Protein AF-A0AAV1EAB5-F1 (afdb_monomer_lite)

Sequence (124 aa):
MSLVRMSYGGFVAYSMAAQFKECVERVVICCAGVCLEEKDIKNRLFPVNDVDVAAAILLPETAETMRELLLYAFVKPPKALPSCLLNDFIDTTATNSTTSLSSWSMDNDIYQPELPIPKASAVD

Foldseek 3Di:
DEEEDEEVVLLVLLQCCVPPVVVYPYYHYDHYCLVPDLVVCVVPLPVDNDPVLVVCLVLPPALVSVQVVQVNVDPDRDPDDDRVVSNVVNVVVVVVVVVVVVVVVVVPPDDDPDDPRDRDDDDD

Organism: NCBI:txid529605

Radius of gyration: 17.93 Å; chains: 1; bounding box: 38×42×45 Å

pLDDT: mean 76.77, std 16.66, range [36.5, 94.31]

InterPro domains:
  IPR029058 Alpha/Beta hydrolase fold [G3DSA:3.40.50.1820] (2-118)
  IPR029058 Alpha/Beta hydrolase fold [SSF53474] (6-80)
  IPR052370 Meta-cleavage pathway hydrolase [PTHR43139] (2-93)

Structure (mmCIF, N/CA/C/O backbone):
data_AF-A0AAV1EAB5-F1
#
_entry.id  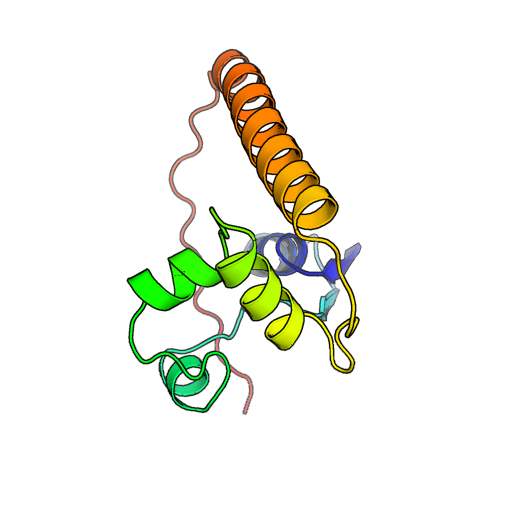 AF-A0AAV1EAB5-F1
#
loop_
_atom_site.group_PDB
_atom_site.id
_atom_site.type_symbol
_atom_site.label_atom_id
_atom_site.label_alt_id
_atom_site.label_comp_id
_atom_site.label_asym_id
_atom_site.label_entity_id
_atom_site.label_seq_id
_atom_site.pdbx_PDB_ins_code
_atom_site.Cartn_x
_atom_site.Cartn_y
_atom_site.Cartn_z
_atom_site.occupancy
_atom_site.B_iso_or_equiv
_atom_site.auth_seq_id
_atom_site.auth_comp_id
_atom_site.auth_asym_id
_atom_site.auth_atom_id
_atom_site.pdbx_PDB_model_num
ATOM 1 N N . MET A 1 1 ? -20.987 4.223 14.635 1.00 88.31 1 MET A N 1
ATOM 2 C CA . MET A 1 1 ? -20.787 3.951 13.186 1.00 88.31 1 MET A CA 1
ATOM 3 C C . MET A 1 1 ? -19.766 2.835 12.995 1.00 88.31 1 MET A C 1
ATOM 5 O O . MET A 1 1 ? -18.817 2.770 13.768 1.00 88.31 1 MET A O 1
ATOM 9 N N . SER A 1 2 ? -19.943 1.960 11.999 1.00 92.38 2 SER A N 1
ATOM 10 C CA . SER A 1 2 ? -18.962 0.914 11.657 1.00 92.38 2 SER A CA 1
ATOM 11 C C . SER A 1 2 ? -18.310 1.201 10.302 1.00 92.38 2 SER A C 1
ATOM 13 O O . SER A 1 2 ? -19.000 1.548 9.346 1.00 92.38 2 SER A O 1
ATOM 15 N N . LEU A 1 3 ? -16.986 1.075 10.229 1.00 91.56 3 LEU A N 1
ATOM 16 C CA . LEU A 1 3 ? -16.177 1.398 9.053 1.00 91.56 3 LEU A CA 1
ATOM 17 C C . LEU A 1 3 ? -15.446 0.154 8.550 1.00 91.56 3 LEU A C 1
ATOM 19 O O . LEU A 1 3 ? -14.815 -0.553 9.328 1.00 91.56 3 LEU A O 1
ATOM 23 N N . VAL A 1 4 ? -15.473 -0.060 7.238 1.00 94.31 4 VAL A N 1
ATOM 24 C CA . VAL A 1 4 ? -14.584 -1.001 6.546 1.00 94.31 4 VAL A CA 1
ATOM 25 C C . VAL A 1 4 ? -13.813 -0.201 5.514 1.00 94.31 4 VAL A C 1
ATOM 27 O O . VAL A 1 4 ? -14.431 0.433 4.652 1.00 94.31 4 VAL A O 1
ATOM 30 N N . ARG A 1 5 ? -12.485 -0.159 5.617 1.00 93.12 5 ARG A N 1
ATOM 31 C CA . ARG A 1 5 ? -11.650 0.625 4.700 1.00 93.12 5 ARG A CA 1
ATOM 32 C C . ARG A 1 5 ? -10.383 -0.116 4.298 1.00 93.12 5 ARG A C 1
ATOM 34 O O . ARG A 1 5 ? -9.864 -0.943 5.043 1.00 93.12 5 ARG A O 1
ATOM 41 N N . MET A 1 6 ? -9.913 0.207 3.095 1.00 91.38 6 MET A N 1
ATOM 42 C CA . MET A 1 6 ? -8.742 -0.406 2.478 1.00 91.38 6 MET A CA 1
ATOM 43 C C . MET A 1 6 ? -7.714 0.646 2.081 1.00 91.38 6 MET A C 1
ATOM 45 O O . MET A 1 6 ? -8.088 1.794 1.820 1.00 91.38 6 MET A O 1
ATOM 49 N N . SER A 1 7 ? -6.443 0.245 1.991 1.00 86.75 7 SER A N 1
ATOM 50 C CA . SER A 1 7 ? -5.352 1.114 1.532 1.00 86.75 7 SER A CA 1
ATOM 51 C C . SER A 1 7 ? -5.315 2.430 2.331 1.00 86.75 7 SER A C 1
ATOM 53 O O . SER A 1 7 ? -5.417 2.399 3.560 1.00 86.75 7 SER A O 1
ATOM 55 N N . TYR A 1 8 ? -5.224 3.591 1.678 1.00 86.31 8 TYR A N 1
ATOM 56 C CA . TYR A 1 8 ? -5.205 4.900 2.340 1.00 86.31 8 TYR A CA 1
ATOM 57 C C . TYR A 1 8 ? -6.423 5.146 3.243 1.00 86.31 8 TYR A C 1
ATOM 59 O O . TYR A 1 8 ? -6.300 5.682 4.346 1.00 86.31 8 TYR A O 1
ATOM 67 N N . GLY A 1 9 ? -7.599 4.659 2.837 1.00 88.31 9 GLY A N 1
ATOM 68 C CA . GLY A 1 9 ? -8.803 4.744 3.659 1.00 88.31 9 GLY A CA 1
ATOM 69 C C . GLY A 1 9 ? -8.650 4.046 5.015 1.00 88.31 9 GLY A C 1
ATOM 70 O O . GLY A 1 9 ? -9.352 4.406 5.955 1.00 88.31 9 GLY A O 1
ATOM 71 N N . GLY A 1 10 ? -7.746 3.068 5.132 1.00 91.50 10 GLY A N 1
ATOM 72 C CA . GLY A 1 10 ? -7.395 2.422 6.394 1.00 91.50 10 GLY A CA 1
ATOM 73 C C . GLY A 1 10 ? -6.692 3.367 7.370 1.00 91.50 10 GLY A C 1
ATOM 74 O O . GLY A 1 10 ? -7.061 3.394 8.540 1.00 91.50 10 GLY A O 1
ATOM 75 N N . PHE A 1 11 ? -5.759 4.198 6.890 1.00 90.50 11 PHE A N 1
ATOM 76 C CA . PHE A 1 11 ? -5.107 5.236 7.702 1.00 90.50 11 PHE A CA 1
ATOM 77 C C . PHE A 1 11 ? -6.114 6.283 8.180 1.00 90.50 11 PHE A C 1
ATOM 79 O O . PHE A 1 11 ? -6.139 6.636 9.359 1.00 90.50 11 PHE A O 1
ATOM 86 N N . VAL A 1 12 ? -7.000 6.721 7.281 1.00 92.38 12 VAL A N 1
ATOM 87 C CA . VAL A 1 12 ? -8.073 7.666 7.617 1.00 92.38 12 VAL A CA 1
ATOM 88 C C . VAL A 1 12 ? -9.021 7.057 8.650 1.00 92.38 12 VAL A C 1
ATOM 90 O O . VAL A 1 12 ? -9.302 7.681 9.669 1.00 92.38 12 VAL A O 1
ATOM 93 N N . ALA A 1 13 ? -9.477 5.819 8.439 1.00 92.50 13 ALA A N 1
ATOM 94 C CA . ALA A 1 13 ? -10.369 5.135 9.372 1.00 92.50 13 ALA A CA 1
ATOM 95 C C . ALA A 1 13 ? -9.729 4.917 10.745 1.00 92.50 13 ALA A C 1
ATOM 97 O O . ALA A 1 13 ? -10.405 5.095 11.755 1.00 92.50 13 ALA A O 1
ATOM 98 N N . TYR A 1 14 ? -8.442 4.566 10.781 1.00 92.62 14 TYR A N 1
ATOM 99 C CA . TYR A 1 14 ? -7.680 4.435 12.018 1.00 92.62 14 TYR A CA 1
ATOM 100 C C . TYR A 1 14 ? -7.631 5.764 12.783 1.00 92.62 14 TYR A C 1
ATOM 102 O O . TYR A 1 14 ? -7.978 5.816 13.961 1.00 92.62 14 TYR A O 1
ATOM 110 N N . SER A 1 15 ? -7.288 6.856 12.094 1.00 92.19 15 SER A N 1
ATOM 111 C CA . SER A 1 15 ? -7.240 8.197 12.683 1.00 92.19 15 SER A CA 1
ATOM 112 C C . SER A 1 15 ? -8.611 8.649 13.202 1.00 92.19 15 SER A C 1
ATOM 114 O O . SER A 1 15 ? -8.728 9.111 14.337 1.00 92.19 15 SER A O 1
ATOM 116 N N . MET A 1 16 ? -9.673 8.431 12.420 1.00 92.31 16 MET A N 1
ATOM 117 C CA . MET A 1 16 ? -11.044 8.732 12.837 1.00 92.31 16 MET A CA 1
ATOM 118 C C . MET A 1 16 ? -11.467 7.918 14.064 1.00 92.31 16 MET A C 1
ATOM 120 O O . MET A 1 16 ? -12.076 8.467 14.977 1.00 92.31 16 MET A O 1
ATOM 124 N N . ALA A 1 17 ? -11.139 6.623 14.104 1.00 92.19 17 ALA A N 1
ATOM 125 C CA . ALA A 1 17 ? -11.448 5.763 15.242 1.00 92.19 17 ALA A CA 1
ATOM 126 C C . ALA A 1 17 ? -10.695 6.186 16.514 1.00 92.19 17 ALA A C 1
ATOM 128 O O . ALA A 1 17 ? -11.239 6.099 17.612 1.00 92.19 17 ALA A O 1
ATOM 129 N N . ALA A 1 18 ? -9.457 6.667 16.375 1.00 90.62 18 ALA A N 1
ATOM 130 C CA . ALA A 1 18 ? -8.657 7.135 17.499 1.00 90.62 18 ALA A CA 1
ATOM 131 C C . ALA A 1 18 ? -9.170 8.463 18.084 1.00 90.62 18 ALA A C 1
ATOM 133 O O . ALA A 1 18 ? -9.163 8.627 19.306 1.00 90.62 18 ALA A O 1
ATOM 134 N N . GLN A 1 19 ? -9.609 9.388 17.224 1.00 91.69 19 GLN A N 1
ATOM 135 C CA . GLN A 1 19 ? -10.004 10.747 17.610 1.00 91.69 19 GLN A CA 1
ATOM 136 C C . GLN A 1 19 ? -11.485 10.877 17.994 1.00 91.69 19 GLN A C 1
ATOM 138 O O . GLN A 1 19 ? -11.803 11.645 18.893 1.00 91.69 19 GLN A O 1
ATOM 143 N N . PHE A 1 20 ? -12.381 10.116 17.359 1.00 91.94 20 PHE A N 1
ATOM 144 C CA . PHE A 1 20 ? -13.837 10.263 17.507 1.00 91.94 20 PHE A CA 1
ATOM 145 C C . PHE A 1 20 ? -14.477 8.974 18.027 1.00 91.94 20 PHE A C 1
ATOM 147 O O . PHE A 1 20 ? -15.306 8.344 17.358 1.00 91.94 20 PHE A O 1
ATOM 154 N N . LYS A 1 21 ? -14.068 8.561 19.229 1.00 87.12 21 LYS A N 1
ATOM 155 C CA . LYS A 1 21 ? -14.475 7.285 19.844 1.00 87.12 21 LYS A CA 1
ATOM 156 C C . LYS A 1 21 ? -15.981 7.204 20.099 1.00 87.12 21 LYS A C 1
ATOM 158 O O . LYS A 1 21 ? -16.552 6.123 20.016 1.00 87.12 21 LYS A O 1
ATOM 163 N N . GLU A 1 22 ? -16.639 8.332 20.360 1.00 91.38 22 GLU A N 1
ATOM 164 C CA . GLU A 1 22 ? -18.098 8.396 20.497 1.00 91.38 22 GLU A CA 1
ATOM 165 C C . GLU A 1 22 ? -18.857 8.172 19.175 1.00 91.38 22 GLU A C 1
ATOM 167 O O . GLU A 1 22 ? -20.010 7.742 19.189 1.00 91.38 22 GLU A O 1
ATOM 172 N N . CYS A 1 23 ? -18.218 8.415 18.027 1.00 91.62 23 CYS A N 1
ATOM 173 C CA . CYS A 1 23 ? -18.848 8.314 16.708 1.00 91.62 23 CYS A CA 1
ATOM 174 C C . CYS A 1 23 ? -18.505 6.999 15.988 1.00 91.62 23 CYS A C 1
ATOM 176 O O . CYS A 1 23 ? -19.350 6.415 15.292 1.00 91.62 23 CYS A O 1
ATOM 178 N N . VAL A 1 24 ? -17.273 6.511 16.145 1.00 92.81 24 VAL A N 1
ATOM 179 C CA . VAL A 1 24 ? -16.767 5.296 15.497 1.00 92.81 24 VAL A CA 1
ATOM 180 C C . VAL A 1 24 ? -16.720 4.154 16.506 1.00 92.81 24 VAL A C 1
ATOM 182 O O . VAL A 1 24 ? -15.874 4.104 17.385 1.00 92.81 24 VAL A O 1
ATOM 185 N N . GLU A 1 25 ? -17.631 3.202 16.337 1.00 91.69 25 GLU A N 1
ATOM 186 C CA . GLU A 1 25 ? -17.817 2.081 17.263 1.00 91.69 25 GLU A CA 1
ATOM 187 C C . GLU A 1 25 ? -16.950 0.874 16.875 1.00 91.69 25 GLU A C 1
ATOM 189 O O . GLU A 1 25 ? -16.439 0.160 17.731 1.00 91.69 25 GLU A O 1
ATOM 194 N N . ARG A 1 26 ? -16.799 0.616 15.567 1.00 92.50 26 ARG A N 1
ATOM 195 C CA . ARG A 1 26 ? -16.032 -0.519 15.029 1.00 92.50 26 ARG A CA 1
ATOM 196 C C . ARG A 1 26 ? -15.307 -0.130 13.749 1.00 92.50 26 ARG A C 1
ATOM 198 O O . ARG A 1 26 ? -15.884 0.545 12.892 1.00 92.50 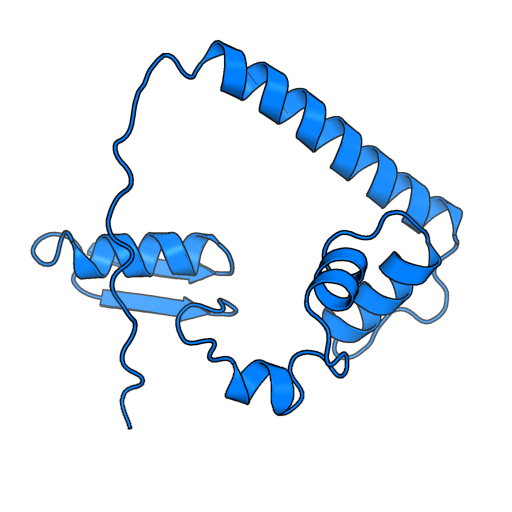26 ARG A O 1
ATOM 205 N N . VAL A 1 27 ? -14.085 -0.628 13.589 1.00 92.50 27 VAL A N 1
ATOM 206 C CA . VAL A 1 27 ? -13.266 -0.437 12.391 1.00 92.50 27 VAL A CA 1
ATOM 207 C C . VAL A 1 27 ? -12.732 -1.788 11.915 1.00 92.50 27 VAL A C 1
ATOM 209 O O . VAL A 1 27 ? -12.268 -2.594 12.715 1.00 92.50 27 VAL A O 1
ATOM 212 N N . VAL A 1 28 ? -12.789 -2.026 10.608 1.00 94.12 28 VAL A N 1
ATOM 213 C CA . VAL A 1 28 ? -12.079 -3.113 9.929 1.00 94.12 28 VAL A CA 1
ATOM 214 C C . VAL A 1 28 ? -11.158 -2.476 8.899 1.00 94.12 28 VAL A C 1
ATOM 216 O O . VAL A 1 28 ? -11.610 -1.734 8.022 1.00 94.12 28 VAL A O 1
ATOM 219 N N . ILE A 1 29 ? -9.865 -2.759 9.019 1.00 93.06 29 ILE A N 1
ATOM 220 C CA . ILE A 1 29 ? -8.824 -2.249 8.129 1.00 93.06 29 ILE A CA 1
ATOM 221 C C . ILE A 1 29 ? -8.229 -3.431 7.371 1.00 93.06 29 ILE A C 1
ATOM 223 O O . ILE A 1 29 ? -7.855 -4.435 7.971 1.00 93.06 29 ILE A O 1
ATOM 227 N N . CYS A 1 30 ? -8.148 -3.311 6.048 1.00 88.19 30 CYS A N 1
ATOM 228 C CA . CYS A 1 30 ? -7.547 -4.318 5.178 1.00 88.19 30 CYS A CA 1
ATOM 229 C C . CYS A 1 30 ? -6.524 -3.660 4.242 1.00 88.19 30 CYS A C 1
ATOM 231 O O . CYS A 1 30 ? -6.720 -2.524 3.815 1.00 88.19 30 CYS A O 1
ATOM 233 N N . CYS A 1 31 ? -5.433 -4.357 3.913 1.00 82.50 31 CYS A N 1
ATOM 234 C CA . CYS A 1 31 ? -4.422 -3.882 2.957 1.00 82.50 31 CYS A CA 1
ATOM 235 C C . CYS A 1 31 ? -3.903 -2.454 3.247 1.00 82.50 31 CYS A C 1
ATOM 237 O O . CYS A 1 31 ? -3.765 -1.654 2.325 1.00 82.50 31 CYS A O 1
ATOM 239 N N . ALA A 1 32 ? -3.667 -2.108 4.517 1.00 84.88 32 ALA A N 1
ATOM 240 C CA . ALA A 1 32 ? -3.148 -0.800 4.918 1.00 84.88 32 ALA A CA 1
ATOM 241 C C . ALA A 1 32 ? -1.977 -0.959 5.892 1.00 84.88 32 ALA A C 1
ATOM 243 O O . ALA A 1 32 ? -2.049 -1.754 6.828 1.00 84.88 32 ALA A O 1
ATOM 244 N N . GLY A 1 33 ? -0.922 -0.168 5.699 1.00 83.25 33 GLY A N 1
ATOM 245 C CA . GLY A 1 33 ? 0.287 -0.184 6.527 1.00 83.25 33 GLY A CA 1
ATOM 246 C C . GLY A 1 33 ? 0.160 0.589 7.842 1.00 83.25 33 GLY A C 1
ATOM 247 O O . GLY A 1 33 ? 1.124 1.215 8.260 1.00 83.25 33 GLY A O 1
ATOM 248 N N . VAL A 1 34 ? -1.012 0.598 8.486 1.00 84.81 34 VAL A N 1
ATOM 249 C CA . VAL A 1 34 ? -1.235 1.365 9.733 1.00 84.81 34 VAL A CA 1
ATOM 250 C C . VAL A 1 34 ? -0.390 0.863 10.908 1.00 84.81 34 VAL A C 1
ATOM 252 O O . VAL A 1 34 ? -0.081 1.638 11.806 1.00 84.81 34 VAL A O 1
ATOM 255 N N . CYS A 1 35 ? 0.009 -0.411 10.874 1.00 78.88 35 CYS A N 1
ATOM 256 C CA . CYS A 1 35 ? 0.874 -1.050 11.868 1.00 78.88 35 CYS A CA 1
ATOM 257 C C . CYS A 1 35 ? 2.245 -1.433 11.286 1.00 78.88 35 CYS A C 1
ATOM 259 O O . CYS A 1 35 ? 2.874 -2.352 11.796 1.00 78.88 35 CYS A O 1
ATOM 261 N N . LEU A 1 36 ? 2.674 -0.812 10.181 1.00 76.44 36 LEU A N 1
ATOM 262 C CA . LEU A 1 36 ? 3.954 -1.140 9.554 1.00 76.44 36 LEU A CA 1
ATOM 263 C C . LEU A 1 36 ? 5.107 -0.574 10.395 1.00 76.44 36 LEU A C 1
ATOM 265 O O . LEU A 1 36 ? 5.178 0.638 10.596 1.00 76.44 36 LEU A O 1
ATOM 269 N N . GLU A 1 37 ? 6.027 -1.422 10.847 1.00 74.75 37 GLU A N 1
ATOM 270 C CA . GLU A 1 37 ? 7.243 -0.997 11.545 1.00 74.75 37 GLU A CA 1
ATOM 271 C C . GLU A 1 37 ? 8.492 -1.212 10.671 1.00 74.75 37 GLU A C 1
ATOM 273 O O . GLU A 1 37 ? 8.493 -2.004 9.726 1.00 74.75 37 GLU A O 1
ATOM 278 N N . GLU A 1 38 ? 9.614 -0.559 11.005 1.00 71.94 38 GLU A N 1
ATOM 279 C CA . GLU A 1 38 ? 10.878 -0.735 10.265 1.00 71.94 38 GLU A CA 1
ATOM 280 C C . GLU A 1 38 ? 11.328 -2.201 10.181 1.00 71.94 38 GLU A C 1
ATOM 282 O O . GLU A 1 38 ? 11.939 -2.620 9.195 1.00 71.94 38 GLU A O 1
ATOM 287 N N . LYS A 1 39 ? 11.045 -2.990 11.224 1.00 75.31 39 LYS A N 1
ATOM 288 C CA . LYS A 1 39 ? 11.370 -4.419 11.255 1.00 75.31 39 LYS A CA 1
ATOM 289 C C . LYS A 1 39 ? 10.575 -5.199 10.206 1.00 75.31 39 LYS A C 1
ATOM 291 O O . LYS A 1 39 ? 11.114 -6.145 9.651 1.00 75.31 39 LYS A O 1
ATOM 296 N N . ASP A 1 40 ? 9.340 -4.799 9.906 1.00 73.81 40 ASP A N 1
ATOM 297 C CA . ASP A 1 40 ? 8.476 -5.489 8.943 1.00 73.81 40 ASP A CA 1
ATOM 298 C C . ASP A 1 40 ? 8.928 -5.203 7.511 1.00 73.81 40 ASP A C 1
ATOM 300 O O . ASP A 1 40 ? 8.939 -6.100 6.668 1.00 73.81 40 ASP A O 1
ATOM 304 N N . ILE A 1 41 ? 9.411 -3.980 7.268 1.00 70.19 41 ILE A N 1
ATOM 305 C CA . ILE A 1 41 ? 10.081 -3.600 6.019 1.00 70.19 41 ILE A CA 1
ATOM 306 C C . ILE A 1 41 ? 11.329 -4.474 5.820 1.00 70.19 41 ILE A C 1
ATOM 308 O O . ILE A 1 41 ? 11.434 -5.170 4.810 1.00 70.19 41 ILE A O 1
ATOM 312 N N . LYS A 1 42 ? 12.214 -4.528 6.830 1.00 66.50 42 LYS A N 1
ATOM 313 C CA . LYS A 1 42 ? 13.442 -5.351 6.827 1.00 66.50 42 LYS A CA 1
ATOM 314 C C . LYS A 1 42 ? 13.151 -6.857 6.711 1.00 66.50 42 LYS A C 1
ATOM 316 O O . LYS A 1 42 ? 13.937 -7.595 6.122 1.00 66.50 42 LYS A O 1
ATOM 321 N N . ASN A 1 43 ? 12.010 -7.317 7.226 1.00 65.62 43 ASN A N 1
ATOM 322 C CA . ASN A 1 43 ? 11.596 -8.722 7.247 1.00 65.62 43 ASN A CA 1
ATOM 323 C C . ASN A 1 43 ? 10.728 -9.142 6.047 1.00 65.62 43 ASN A C 1
ATOM 325 O O . ASN A 1 43 ? 9.973 -10.108 6.172 1.00 65.62 43 ASN A O 1
ATOM 329 N N . ARG A 1 44 ? 10.935 -8.532 4.865 1.00 61.09 44 ARG A N 1
ATOM 330 C CA . ARG A 1 44 ? 10.445 -8.972 3.532 1.00 61.09 44 ARG A CA 1
ATOM 331 C C . ARG A 1 44 ? 9.180 -8.292 2.985 1.00 61.09 44 ARG A C 1
ATOM 333 O O . ARG A 1 44 ? 8.620 -8.814 2.022 1.00 61.09 44 ARG A O 1
ATOM 340 N N . LEU A 1 45 ? 8.741 -7.146 3.511 1.00 66.06 45 LEU A N 1
ATOM 341 C CA . LEU A 1 45 ? 7.703 -6.352 2.822 1.00 66.06 45 LEU A CA 1
ATOM 342 C C . LEU A 1 45 ? 8.233 -5.732 1.528 1.00 66.06 45 LEU A C 1
ATOM 344 O O . LEU A 1 45 ? 7.569 -5.792 0.497 1.00 66.06 45 LEU A O 1
ATOM 348 N N . PHE A 1 46 ? 9.464 -5.228 1.579 1.00 64.56 46 PHE A N 1
ATOM 349 C CA . PHE A 1 46 ? 10.239 -4.871 0.405 1.00 64.56 46 PHE A CA 1
ATOM 350 C C . PHE A 1 46 ? 11.632 -5.492 0.574 1.00 64.56 46 PHE A C 1
ATOM 352 O O . PHE A 1 46 ? 12.299 -5.218 1.565 1.00 64.56 46 PHE A O 1
ATOM 359 N N . PRO A 1 47 ? 12.111 -6.340 -0.350 1.00 64.25 47 PRO A N 1
ATOM 360 C CA . PRO A 1 47 ? 13.461 -6.900 -0.315 1.00 64.25 47 PRO A CA 1
ATOM 361 C C . PRO A 1 47 ? 14.548 -5.846 -0.604 1.00 64.25 47 PRO A C 1
ATOM 363 O O . PRO A 1 47 ? 15.713 -6.201 -0.772 1.00 64.25 47 PRO A O 1
ATOM 366 N N . VAL A 1 48 ? 14.180 -4.564 -0.670 1.00 66.25 48 VAL A N 1
ATOM 367 C CA . VAL A 1 48 ? 15.084 -3.422 -0.791 1.00 66.25 48 VAL A CA 1
ATOM 368 C C . VAL A 1 48 ? 15.324 -2.812 0.587 1.00 66.25 48 VAL A C 1
ATOM 370 O O . VAL A 1 48 ? 14.393 -2.469 1.307 1.00 66.25 48 VAL A O 1
ATOM 373 N N . ASN A 1 49 ? 16.600 -2.693 0.954 1.00 65.75 49 ASN A N 1
ATOM 374 C CA . ASN A 1 49 ? 17.041 -2.187 2.260 1.00 65.75 49 ASN A CA 1
ATOM 375 C C . ASN A 1 49 ? 17.070 -0.650 2.341 1.00 65.75 49 ASN A C 1
ATOM 377 O O . ASN A 1 49 ? 17.560 -0.104 3.327 1.00 65.75 49 ASN A O 1
ATOM 381 N N . ASP A 1 50 ? 16.593 0.030 1.300 1.00 77.44 50 ASP A N 1
ATOM 382 C CA . ASP A 1 50 ? 16.724 1.468 1.105 1.00 77.44 50 ASP A CA 1
ATOM 383 C C . ASP A 1 50 ? 15.357 2.090 0.777 1.00 77.44 50 ASP A C 1
ATOM 385 O O . ASP A 1 50 ? 14.603 1.563 -0.047 1.00 77.44 50 ASP A O 1
ATOM 389 N N . VAL A 1 51 ? 15.030 3.186 1.469 1.00 77.75 51 VAL A N 1
ATOM 390 C CA . VAL A 1 51 ? 13.728 3.865 1.367 1.00 77.75 51 VAL A CA 1
ATOM 391 C C . VAL A 1 51 ? 13.570 4.564 0.023 1.00 77.75 51 VAL A C 1
ATOM 393 O O . VAL A 1 51 ? 12.475 4.534 -0.534 1.00 77.75 51 VAL A O 1
ATOM 396 N N . ASP A 1 52 ? 14.642 5.138 -0.522 1.00 80.25 52 ASP A N 1
ATOM 397 C CA . ASP A 1 52 ? 14.604 5.824 -1.813 1.00 80.25 52 ASP A CA 1
ATOM 398 C C . ASP A 1 52 ? 14.373 4.809 -2.938 1.00 80.25 52 ASP A C 1
ATOM 400 O O . ASP A 1 52 ? 13.560 5.031 -3.837 1.00 80.25 52 ASP A O 1
ATOM 404 N N . VAL A 1 53 ? 14.998 3.630 -2.841 1.00 80.19 53 VAL A N 1
ATOM 405 C CA . VAL A 1 53 ? 14.744 2.521 -3.773 1.00 80.19 53 VAL A CA 1
ATOM 406 C C . VAL A 1 53 ? 13.309 1.999 -3.640 1.00 80.19 53 VAL A C 1
ATOM 408 O O . VAL A 1 53 ? 12.643 1.763 -4.649 1.00 80.19 53 VAL A O 1
ATOM 411 N N . ALA A 1 54 ? 12.795 1.837 -2.418 1.00 81.88 54 ALA A N 1
ATOM 412 C CA . ALA A 1 54 ? 11.405 1.429 -2.210 1.00 81.88 54 ALA A CA 1
ATOM 413 C C . ALA A 1 54 ? 10.416 2.464 -2.776 1.00 81.88 54 ALA A C 1
ATOM 415 O O . ALA A 1 54 ? 9.424 2.086 -3.403 1.00 81.88 54 ALA A O 1
ATOM 416 N N . ALA A 1 55 ? 10.702 3.757 -2.608 1.00 83.06 55 ALA A N 1
ATOM 417 C CA . ALA A 1 55 ? 9.903 4.844 -3.160 1.00 83.06 55 ALA A CA 1
ATOM 418 C C . ALA A 1 55 ? 9.889 4.814 -4.695 1.00 83.06 55 ALA A C 1
ATOM 420 O O . ALA A 1 55 ? 8.814 4.907 -5.281 1.00 83.06 55 ALA A O 1
ATOM 421 N N . ALA A 1 56 ? 11.038 4.592 -5.339 1.00 84.88 56 ALA A N 1
ATOM 422 C CA . ALA A 1 56 ? 11.141 4.493 -6.797 1.00 84.88 56 ALA A CA 1
ATOM 423 C C . ALA A 1 56 ? 10.366 3.299 -7.393 1.00 84.88 56 ALA A C 1
ATOM 425 O O . ALA A 1 56 ? 9.898 3.361 -8.528 1.00 84.88 56 ALA A O 1
ATOM 426 N N . ILE A 1 57 ? 10.210 2.205 -6.638 1.00 85.94 57 ILE A N 1
ATOM 427 C CA . ILE A 1 57 ? 9.384 1.057 -7.046 1.00 85.94 57 ILE A CA 1
ATOM 428 C C . ILE A 1 57 ? 7.895 1.348 -6.814 1.00 85.94 57 ILE A C 1
ATOM 430 O O . ILE A 1 57 ? 7.059 1.005 -7.648 1.00 85.94 57 ILE A O 1
ATOM 434 N N . LEU A 1 58 ? 7.543 1.967 -5.683 1.00 85.44 58 LEU A N 1
ATOM 435 C CA . LEU A 1 58 ? 6.158 2.318 -5.344 1.00 85.44 58 LEU A CA 1
ATOM 436 C C . LEU A 1 58 ? 5.581 3.422 -6.234 1.00 85.44 58 LEU A C 1
ATOM 438 O O . LEU A 1 58 ? 4.370 3.455 -6.457 1.00 85.44 58 LEU A O 1
ATOM 442 N N . LEU A 1 59 ? 6.447 4.297 -6.737 1.00 87.38 59 LEU A N 1
ATOM 443 C CA . LEU A 1 59 ? 6.145 5.375 -7.669 1.00 87.38 59 LEU A CA 1
ATOM 444 C C . LEU A 1 59 ? 6.957 5.157 -8.952 1.00 87.38 59 LEU A C 1
ATOM 446 O O . LEU A 1 59 ? 7.977 5.812 -9.162 1.00 87.38 59 LEU A O 1
ATOM 450 N N . PRO A 1 60 ? 6.546 4.198 -9.794 1.00 87.44 60 PRO A N 1
ATOM 451 C CA . PRO A 1 60 ? 7.338 3.800 -10.941 1.00 87.44 60 PRO A CA 1
ATOM 452 C C . PRO A 1 60 ? 7.353 4.892 -12.013 1.00 87.44 60 PRO A C 1
ATOM 454 O O . PRO A 1 60 ? 6.309 5.290 -12.521 1.00 87.44 60 PRO A O 1
ATOM 457 N N . GLU A 1 61 ? 8.552 5.328 -12.394 1.00 88.94 61 GLU A N 1
ATOM 458 C CA . GLU A 1 61 ? 8.774 6.271 -13.501 1.00 88.94 61 GLU A CA 1
ATOM 459 C C . GLU A 1 61 ? 9.103 5.572 -14.832 1.00 88.94 61 GLU A C 1
ATOM 461 O O . GLU A 1 61 ? 9.117 6.208 -15.884 1.00 88.94 61 GLU A O 1
ATOM 466 N N . THR A 1 62 ? 9.374 4.260 -14.816 1.00 90.75 62 THR A N 1
ATOM 467 C CA . THR A 1 62 ? 9.730 3.481 -16.010 1.00 90.75 62 THR A CA 1
ATOM 468 C C . THR A 1 62 ? 8.940 2.176 -16.095 1.00 90.75 62 THR A C 1
ATOM 470 O O . THR A 1 62 ? 8.451 1.640 -15.097 1.00 90.75 62 THR A O 1
ATOM 473 N N . ALA A 1 63 ? 8.827 1.611 -17.301 1.00 91.00 63 ALA A N 1
ATOM 474 C CA . ALA A 1 63 ? 8.186 0.311 -17.505 1.00 91.00 63 ALA A CA 1
ATOM 475 C C . ALA A 1 63 ? 8.852 -0.806 -16.680 1.00 91.00 63 ALA A C 1
ATOM 477 O O . ALA A 1 63 ? 8.195 -1.767 -16.284 1.00 91.00 63 ALA A O 1
ATOM 478 N N . GLU A 1 64 ? 10.154 -0.708 -16.429 1.00 89.94 64 GLU A N 1
ATOM 479 C CA . GLU A 1 64 ? 10.925 -1.656 -15.630 1.00 89.94 64 GLU A CA 1
ATOM 480 C C . GLU A 1 64 ? 10.526 -1.589 -14.152 1.00 89.94 64 GLU A C 1
ATOM 482 O O . GLU A 1 64 ? 10.129 -2.617 -13.599 1.00 89.94 64 GLU A O 1
ATOM 487 N N . THR A 1 65 ? 10.517 -0.400 -13.539 1.00 89.31 65 THR A N 1
ATOM 488 C CA . THR A 1 65 ? 10.079 -0.243 -12.140 1.00 89.31 65 THR A CA 1
ATOM 489 C C . THR A 1 65 ? 8.593 -0.552 -11.975 1.00 89.31 65 THR A C 1
ATOM 491 O O . THR A 1 65 ? 8.188 -1.135 -10.971 1.00 89.31 65 THR A O 1
ATOM 494 N N . MET A 1 66 ? 7.773 -0.298 -13.000 1.00 91.19 66 MET A N 1
ATOM 495 C CA . MET A 1 66 ? 6.367 -0.710 -13.006 1.00 91.19 66 MET A CA 1
ATOM 496 C C . MET A 1 66 ? 6.211 -2.236 -13.026 1.00 91.19 66 MET A C 1
ATOM 498 O O . MET A 1 66 ? 5.340 -2.780 -12.348 1.00 91.19 66 MET A O 1
ATOM 502 N N . ARG A 1 67 ? 7.058 -2.969 -13.763 1.00 90.25 67 ARG A N 1
ATOM 503 C CA . ARG A 1 67 ? 7.054 -4.442 -13.704 1.00 90.25 67 ARG A CA 1
ATOM 504 C C . ARG A 1 67 ? 7.428 -4.939 -12.320 1.00 90.25 67 ARG A C 1
ATOM 506 O O . ARG A 1 67 ? 6.782 -5.869 -11.847 1.00 90.25 67 ARG A O 1
ATOM 513 N N . GLU A 1 68 ? 8.417 -4.327 -11.677 1.00 88.69 68 GLU A N 1
ATOM 514 C CA . GLU A 1 68 ? 8.791 -4.660 -10.302 1.00 88.69 68 GLU A CA 1
ATOM 515 C C . GLU A 1 68 ? 7.632 -4.416 -9.335 1.00 88.69 68 GLU A C 1
ATOM 517 O O . GLU A 1 68 ? 7.278 -5.321 -8.580 1.00 88.69 68 GLU A O 1
ATOM 522 N N . LEU A 1 69 ? 6.957 -3.264 -9.429 1.00 88.88 69 LEU A N 1
ATOM 523 C CA . LEU A 1 69 ? 5.759 -2.971 -8.641 1.00 88.88 69 LEU A CA 1
ATOM 524 C C . LEU A 1 69 ? 4.689 -4.057 -8.798 1.00 88.88 69 LEU A C 1
ATOM 526 O O . LEU A 1 69 ? 4.097 -4.496 -7.812 1.00 88.88 69 LEU A O 1
ATOM 530 N N . LEU A 1 70 ? 4.452 -4.535 -10.022 1.00 89.06 70 LEU A N 1
ATOM 531 C CA . LEU A 1 70 ? 3.475 -5.595 -10.275 1.00 89.06 70 LEU A CA 1
ATOM 532 C C . LEU A 1 70 ? 3.844 -6.920 -9.594 1.00 89.06 70 LEU A C 1
ATOM 534 O O . LEU A 1 70 ? 2.936 -7.648 -9.189 1.00 89.06 70 LEU A O 1
ATOM 538 N N . LEU A 1 71 ? 5.137 -7.229 -9.435 1.00 86.44 71 LEU A N 1
ATOM 539 C CA . LEU A 1 71 ? 5.581 -8.403 -8.673 1.00 86.44 71 LEU A CA 1
ATOM 540 C C . LEU A 1 71 ? 5.226 -8.283 -7.183 1.00 86.44 71 LEU A C 1
ATOM 542 O O . LEU A 1 71 ? 4.933 -9.296 -6.552 1.00 86.44 71 LEU A O 1
ATOM 546 N N . TYR A 1 72 ? 5.225 -7.064 -6.633 1.00 81.44 72 TYR A N 1
ATOM 547 C CA . TYR A 1 72 ? 4.824 -6.804 -5.246 1.00 81.44 72 TYR A CA 1
ATOM 548 C C . TYR A 1 72 ? 3.307 -6.747 -5.069 1.00 81.44 72 TYR A C 1
ATOM 550 O O . TYR A 1 72 ? 2.776 -7.229 -4.070 1.00 81.44 72 TYR A O 1
ATOM 558 N N . ALA A 1 73 ? 2.598 -6.165 -6.035 1.00 83.12 73 ALA A N 1
ATOM 559 C CA . ALA A 1 73 ? 1.160 -5.943 -5.946 1.00 83.12 73 ALA A CA 1
ATOM 560 C C . ALA A 1 73 ? 0.334 -7.213 -6.207 1.00 83.12 73 ALA A C 1
ATOM 562 O O . ALA A 1 73 ? -0.770 -7.353 -5.676 1.00 83.12 73 ALA A O 1
ATOM 563 N N . PHE A 1 74 ? 0.842 -8.146 -7.020 1.00 82.94 74 PHE A N 1
ATOM 564 C CA . PHE A 1 74 ? 0.093 -9.324 -7.448 1.00 82.94 74 PHE A CA 1
ATOM 565 C C . PHE A 1 74 ? 0.787 -10.628 -7.059 1.00 82.94 74 PHE A C 1
ATOM 567 O O . PHE A 1 74 ? 1.921 -10.889 -7.436 1.00 82.94 74 PHE A O 1
ATOM 574 N N . VAL A 1 75 ? 0.031 -11.539 -6.435 1.00 82.31 75 VAL A N 1
ATOM 575 C CA . VAL A 1 75 ? 0.479 -12.922 -6.158 1.00 82.31 75 VAL A CA 1
ATOM 576 C C . VAL A 1 75 ? 0.858 -13.669 -7.448 1.00 82.31 75 VAL A C 1
ATOM 578 O O . VAL A 1 75 ? 1.703 -14.562 -7.441 1.00 82.31 75 VAL A O 1
ATOM 581 N N . LYS A 1 76 ? 0.208 -13.329 -8.570 1.00 85.56 76 LYS A N 1
ATOM 582 C CA . LYS A 1 76 ? 0.480 -13.876 -9.907 1.00 85.56 76 LYS A CA 1
ATOM 583 C C . LYS A 1 76 ? 0.540 -12.731 -10.922 1.00 85.56 76 LYS A C 1
ATOM 585 O O . LYS A 1 76 ? -0.484 -12.422 -11.534 1.00 85.56 76 LYS A O 1
ATOM 590 N N . PRO A 1 77 ? 1.705 -12.092 -11.092 1.00 83.75 77 PRO A N 1
ATOM 591 C CA . PRO A 1 77 ? 1.845 -10.959 -11.992 1.00 83.75 77 PRO A CA 1
ATOM 592 C C . PRO A 1 77 ? 1.681 -11.397 -13.459 1.00 83.75 77 PRO A C 1
ATOM 594 O O . PRO A 1 77 ? 2.049 -12.526 -13.817 1.00 83.75 77 PRO A O 1
ATOM 597 N N . PRO A 1 78 ? 1.137 -10.537 -14.339 1.00 84.25 78 PRO A N 1
ATOM 598 C CA . PRO A 1 78 ? 0.984 -10.865 -15.753 1.00 84.25 78 PRO A CA 1
ATOM 599 C C . PRO A 1 78 ? 2.357 -10.987 -16.425 1.00 84.25 78 PRO A C 1
ATOM 601 O O . PRO A 1 78 ? 3.179 -10.078 -16.357 1.00 84.25 78 PRO A O 1
ATOM 604 N N . LYS A 1 79 ? 2.613 -12.114 -17.098 1.00 79.88 79 LYS A N 1
ATOM 605 C CA . LYS A 1 79 ? 3.947 -12.444 -17.639 1.00 79.88 79 LYS A CA 1
ATOM 606 C C . LYS A 1 79 ? 4.331 -11.680 -18.910 1.00 79.88 79 LYS A C 1
ATOM 608 O O . LYS A 1 79 ? 5.505 -11.638 -19.253 1.00 79.88 79 LYS A O 1
ATOM 613 N N . ALA A 1 80 ? 3.356 -11.130 -19.631 1.00 82.50 80 ALA A N 1
ATOM 614 C CA . ALA A 1 80 ? 3.559 -10.523 -20.944 1.00 82.50 80 ALA A CA 1
ATOM 615 C C . ALA A 1 80 ? 2.815 -9.186 -21.043 1.00 82.50 80 ALA A C 1
ATOM 617 O O . ALA A 1 80 ? 1.819 -9.069 -21.751 1.00 82.50 80 ALA A O 1
ATOM 618 N N . LEU A 1 81 ? 3.292 -8.188 -20.295 1.00 86.88 81 LEU A N 1
ATOM 619 C CA . LEU A 1 81 ? 2.829 -6.804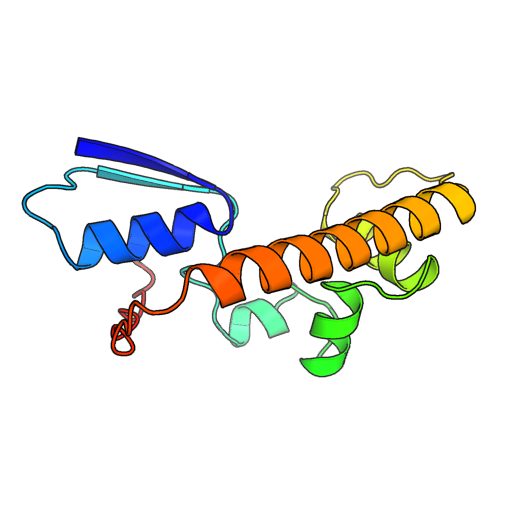 -20.400 1.00 86.88 81 LEU A CA 1
ATOM 620 C C . LEU A 1 81 ? 3.748 -6.010 -21.346 1.00 86.88 81 LEU A C 1
ATOM 622 O O . LEU A 1 81 ? 4.930 -5.818 -21.026 1.00 86.88 81 LEU A O 1
ATOM 626 N N . PRO A 1 82 ? 3.231 -5.553 -22.506 1.00 91.31 82 PRO A N 1
ATOM 627 C CA . PRO A 1 82 ? 3.945 -4.642 -23.393 1.00 91.31 82 PRO A CA 1
ATOM 628 C C . PRO A 1 82 ? 4.373 -3.370 -22.660 1.00 91.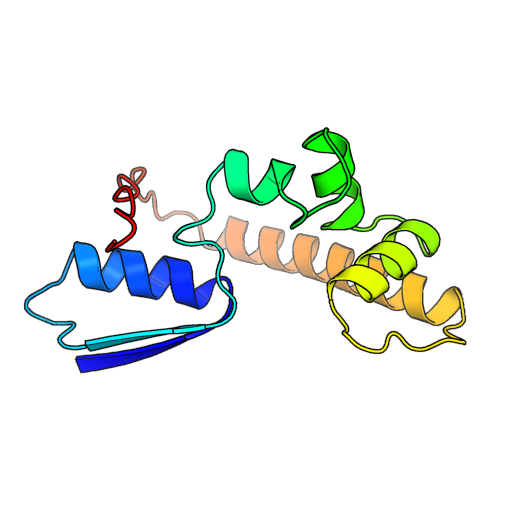31 82 PRO A C 1
ATOM 630 O O . PRO A 1 82 ? 3.593 -2.813 -21.889 1.00 91.31 82 PRO A O 1
ATOM 633 N N . SER A 1 83 ? 5.584 -2.877 -22.937 1.00 91.38 83 SER A N 1
ATOM 634 C CA . SER A 1 83 ? 6.085 -1.641 -22.315 1.00 91.38 83 SER A CA 1
ATOM 635 C C . SER A 1 83 ? 5.195 -0.430 -22.605 1.00 91.38 83 SER A C 1
ATOM 637 O O . SER A 1 83 ? 5.099 0.441 -21.753 1.00 91.38 83 SER A O 1
ATOM 639 N N . CYS A 1 84 ? 4.511 -0.384 -23.758 1.00 90.94 84 CYS A N 1
ATOM 640 C CA . CYS A 1 84 ? 3.600 0.718 -24.083 1.00 90.94 84 CYS A CA 1
ATOM 641 C C . CYS A 1 84 ? 2.457 0.849 -23.069 1.00 90.94 84 CYS A C 1
ATOM 643 O O . CYS A 1 84 ? 2.230 1.941 -22.579 1.00 90.94 84 CYS A O 1
ATOM 645 N N . LEU A 1 85 ? 1.818 -0.255 -22.663 1.00 90.81 85 LEU A N 1
ATOM 646 C CA . LEU A 1 85 ? 0.733 -0.213 -21.674 1.00 90.81 85 LEU A CA 1
ATOM 647 C C . LEU A 1 85 ? 1.214 0.239 -20.291 1.00 90.81 85 LEU A C 1
ATOM 649 O O . LEU A 1 85 ? 0.468 0.872 -19.551 1.00 90.81 85 LEU A O 1
ATOM 653 N N . LEU A 1 86 ? 2.447 -0.123 -19.930 1.00 91.56 86 LEU A N 1
ATOM 654 C CA . LEU A 1 86 ? 3.041 0.280 -18.657 1.00 91.56 86 LEU A CA 1
ATOM 655 C C . LEU A 1 86 ? 3.370 1.773 -18.661 1.00 91.56 86 LEU A C 1
ATOM 657 O O . LEU A 1 86 ? 3.036 2.460 -17.704 1.00 91.56 86 LEU A O 1
ATOM 661 N N . ASN A 1 87 ? 3.953 2.272 -19.752 1.00 92.00 87 ASN A N 1
ATOM 662 C CA . ASN A 1 87 ? 4.235 3.695 -19.919 1.00 92.00 87 ASN A CA 1
ATOM 663 C C . ASN A 1 87 ? 2.944 4.521 -19.969 1.00 92.00 87 ASN A C 1
ATOM 665 O O . ASN A 1 87 ? 2.843 5.503 -19.248 1.00 92.00 87 ASN A O 1
ATOM 669 N N . ASP A 1 88 ? 1.921 4.073 -20.705 1.00 90.69 88 ASP A N 1
ATOM 670 C CA . ASP A 1 88 ? 0.618 4.748 -20.754 1.00 90.69 88 ASP A CA 1
ATOM 671 C C . ASP A 1 88 ? -0.013 4.857 -19.356 1.00 90.69 88 ASP A C 1
ATOM 673 O O . ASP A 1 88 ? -0.617 5.876 -19.011 1.00 90.69 88 ASP A O 1
ATOM 677 N N . PHE A 1 89 ? 0.130 3.814 -18.528 1.00 87.88 89 PHE A N 1
ATOM 678 C CA . PHE A 1 89 ? -0.325 3.841 -17.140 1.00 87.88 89 PHE A CA 1
ATOM 679 C C . PHE A 1 89 ? 0.446 4.881 -16.319 1.00 87.88 89 PHE A C 1
ATOM 681 O O . PHE A 1 89 ? -0.183 5.703 -15.652 1.00 87.88 89 PHE A O 1
ATOM 688 N N . ILE A 1 90 ? 1.780 4.876 -16.398 1.00 88.75 90 ILE A N 1
ATOM 689 C CA . ILE A 1 90 ? 2.646 5.841 -15.703 1.00 88.75 90 ILE A CA 1
ATOM 690 C C . ILE A 1 90 ? 2.272 7.270 -16.111 1.00 88.75 90 ILE A C 1
ATOM 692 O O . ILE A 1 90 ? 1.922 8.077 -15.248 1.00 88.75 90 ILE A O 1
ATOM 696 N N . ASP A 1 91 ? 2.223 7.557 -17.410 1.00 87.56 91 ASP A N 1
ATOM 697 C CA . ASP A 1 91 ? 1.916 8.882 -17.950 1.00 87.56 91 ASP A CA 1
ATOM 698 C C . ASP A 1 91 ? 0.527 9.361 -17.520 1.00 87.56 91 ASP A C 1
ATOM 700 O O . ASP A 1 91 ? 0.351 10.510 -17.104 1.00 87.56 91 ASP A O 1
ATOM 704 N N . THR A 1 92 ? -0.469 8.470 -17.551 1.00 85.06 92 THR A N 1
ATOM 705 C CA . THR A 1 92 ? -1.832 8.785 -17.106 1.00 85.06 92 THR A CA 1
ATOM 706 C C . THR A 1 92 ? -1.868 9.093 -15.610 1.00 85.06 92 THR A C 1
ATOM 708 O O . THR A 1 92 ? -2.525 10.049 -15.195 1.00 85.06 92 THR A O 1
ATOM 711 N N . THR A 1 93 ? -1.164 8.317 -14.779 1.00 79.44 93 THR A N 1
ATOM 712 C CA . THR A 1 93 ? -1.111 8.565 -13.331 1.00 79.44 93 THR A CA 1
ATOM 713 C C . THR A 1 93 ? -0.402 9.874 -12.999 1.00 79.44 93 THR A C 1
ATOM 715 O O . THR A 1 93 ? -0.967 10.678 -12.260 1.00 79.44 93 THR A O 1
ATOM 718 N N . ALA A 1 94 ? 0.748 10.154 -13.616 1.00 76.25 94 ALA A N 1
ATOM 719 C CA . ALA A 1 94 ? 1.483 11.401 -13.430 1.00 76.25 94 ALA A CA 1
ATOM 720 C C . ALA A 1 94 ? 0.657 12.621 -13.873 1.00 76.25 94 ALA A C 1
ATOM 722 O O . ALA A 1 94 ? 0.512 13.589 -13.125 1.00 76.25 94 ALA A O 1
ATOM 723 N N . THR A 1 95 ? 0.027 12.542 -15.049 1.00 72.69 95 THR A N 1
ATOM 724 C CA . THR A 1 95 ? -0.817 13.618 -15.594 1.00 72.69 95 THR A CA 1
ATOM 725 C C . THR A 1 95 ? -2.038 13.884 -14.709 1.00 72.69 95 THR A C 1
ATOM 727 O O . THR A 1 95 ? -2.383 15.041 -14.440 1.00 72.69 95 THR A O 1
ATOM 730 N N . ASN A 1 96 ? -2.681 12.828 -14.204 1.00 66.69 96 ASN A N 1
ATOM 731 C CA . ASN A 1 96 ? -3.809 12.954 -13.283 1.00 66.69 96 ASN A CA 1
ATOM 732 C C . ASN A 1 96 ? -3.378 13.537 -11.937 1.00 66.69 96 ASN A C 1
ATOM 734 O O . ASN A 1 96 ? -4.096 14.369 -11.389 1.00 66.69 96 ASN A O 1
ATOM 738 N N . SER A 1 97 ? -2.206 13.165 -11.419 1.00 61.53 97 SER A N 1
ATOM 739 C CA . SER A 1 97 ? -1.660 13.754 -10.198 1.00 61.53 97 SER A CA 1
ATOM 740 C C . SER A 1 97 ? -1.411 15.249 -10.370 1.00 61.53 97 SER A C 1
ATOM 742 O O . SER A 1 97 ? -1.882 16.022 -9.542 1.00 61.53 97 SER A O 1
ATOM 744 N N . THR A 1 98 ? -0.791 15.691 -11.468 1.00 61.56 98 THR A N 1
ATOM 745 C CA . THR A 1 98 ? -0.587 17.124 -11.750 1.00 61.56 98 THR A CA 1
ATOM 746 C C . THR A 1 98 ? -1.907 17.881 -11.903 1.00 61.56 98 THR A C 1
ATOM 748 O O . THR A 1 98 ? -2.045 18.984 -11.379 1.00 61.56 98 THR A O 1
ATOM 751 N N . THR A 1 99 ? -2.898 17.280 -12.563 1.00 58.53 99 THR A N 1
ATOM 752 C CA . THR A 1 99 ? -4.228 17.885 -12.753 1.00 58.53 99 THR A CA 1
ATOM 753 C C . THR A 1 99 ? -5.029 17.936 -11.447 1.00 58.53 99 THR A C 1
ATOM 755 O O . THR A 1 99 ? -5.717 18.913 -11.174 1.00 58.53 99 THR A O 1
ATOM 758 N N . SER A 1 100 ? -4.910 16.913 -10.597 1.00 58.50 100 SER A N 1
ATOM 759 C CA . SER A 1 100 ? -5.534 16.893 -9.271 1.00 58.50 100 SER A CA 1
ATOM 760 C C . SER A 1 100 ? -4.849 17.842 -8.290 1.00 58.50 100 SER A C 1
ATOM 762 O O . SER A 1 100 ? -5.522 18.465 -7.483 1.00 58.50 100 SER A O 1
ATOM 764 N N . LEU A 1 101 ? -3.526 18.004 -8.366 1.00 56.78 101 LEU A N 1
ATOM 765 C CA . LEU A 1 101 ? -2.781 18.941 -7.528 1.00 56.78 101 LEU A CA 1
ATOM 766 C C . LEU A 1 101 ? -3.045 20.384 -7.950 1.00 56.78 101 LEU A C 1
ATOM 768 O O . LEU A 1 101 ? -3.124 21.250 -7.088 1.00 56.78 101 LEU A O 1
ATOM 772 N N . SER A 1 102 ? -3.222 20.656 -9.247 1.00 57.50 102 SER A N 1
ATOM 773 C CA . SER A 1 102 ? -3.628 21.984 -9.711 1.00 57.50 102 SER A CA 1
ATOM 774 C C . SER A 1 102 ? -5.066 22.313 -9.305 1.00 57.50 102 SER A C 1
ATOM 776 O O . SER A 1 102 ? -5.313 23.439 -8.881 1.00 57.50 102 SER A O 1
ATOM 778 N N . SER A 1 103 ? -5.988 21.341 -9.328 1.00 55.44 103 SER A N 1
ATOM 779 C CA . SER A 1 103 ? -7.347 21.540 -8.811 1.00 55.44 103 SER A CA 1
ATOM 780 C C . SER A 1 103 ? -7.371 21.686 -7.283 1.00 55.44 103 SER A C 1
ATOM 782 O O . SER A 1 103 ? -7.976 22.618 -6.771 1.00 5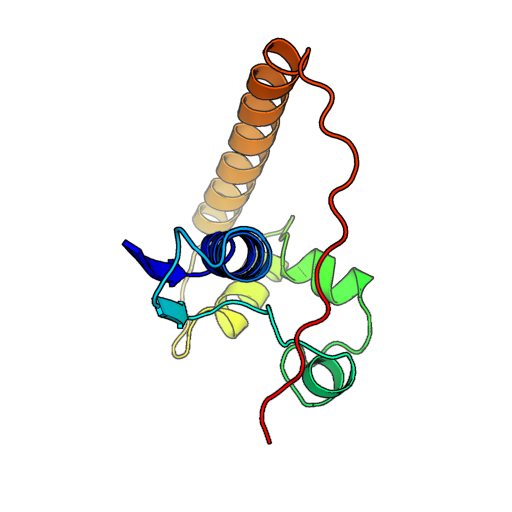5.44 103 SER A O 1
ATOM 784 N N . TRP A 1 104 ? -6.646 20.839 -6.544 1.00 51.16 104 TRP A N 1
ATOM 785 C CA . TRP A 1 104 ? -6.540 20.920 -5.081 1.00 51.16 104 TRP A CA 1
ATOM 786 C C . TRP A 1 104 ? -5.816 22.187 -4.608 1.00 51.16 104 TRP A C 1
ATOM 788 O O . TRP A 1 104 ? -6.186 22.737 -3.578 1.00 51.16 104 TRP A O 1
ATOM 798 N N . SER A 1 105 ? -4.806 22.683 -5.332 1.00 56.66 105 SER A N 1
ATOM 799 C CA . SER A 1 105 ? -4.155 23.967 -5.021 1.00 56.66 105 SER A CA 1
ATOM 800 C C . SER A 1 105 ? -5.092 25.160 -5.185 1.00 56.66 105 SER A C 1
ATOM 802 O O . SER A 1 105 ? -4.906 26.156 -4.496 1.00 56.66 105 SER A O 1
ATOM 804 N N . MET A 1 106 ? -6.091 25.080 -6.069 1.00 50.62 106 MET A N 1
ATOM 805 C CA . MET A 1 106 ? -7.107 26.131 -6.194 1.00 50.62 106 MET A CA 1
ATOM 806 C C . MET A 1 106 ? -8.146 26.094 -5.063 1.00 50.62 106 MET A C 1
ATOM 808 O O . MET A 1 106 ? -8.721 27.133 -4.755 1.00 50.62 106 MET A O 1
ATOM 812 N N . ASP A 1 107 ? -8.337 24.940 -4.416 1.00 54.94 107 ASP A N 1
ATOM 813 C CA . ASP A 1 107 ? -9.290 24.752 -3.312 1.00 54.94 107 ASP A CA 1
ATOM 814 C C . ASP A 1 107 ? -8.650 24.868 -1.903 1.00 54.94 107 ASP A C 1
ATOM 816 O O . ASP A 1 107 ? -9.358 24.915 -0.895 1.00 54.94 107 ASP A O 1
ATOM 820 N N . ASN A 1 108 ? -7.316 24.931 -1.796 1.00 49.06 108 ASN A N 1
ATOM 821 C CA . ASN A 1 108 ? -6.566 24.878 -0.529 1.00 49.06 108 ASN A CA 1
ATOM 822 C C . ASN A 1 108 ? -6.345 26.247 0.156 1.00 49.06 108 ASN A C 1
ATOM 824 O O . ASN A 1 108 ? -5.240 26.567 0.586 1.00 49.06 108 ASN A O 1
ATOM 828 N N . ASP A 1 109 ? -7.416 27.017 0.362 1.00 48.78 109 ASP A N 1
ATOM 829 C CA . ASP A 1 109 ? -7.447 28.103 1.368 1.00 48.78 109 ASP A CA 1
ATOM 830 C C . ASP A 1 109 ? -7.806 27.582 2.785 1.00 48.78 109 ASP A C 1
ATOM 832 O O . ASP A 1 109 ? -8.050 28.348 3.719 1.00 48.78 109 ASP A O 1
ATOM 836 N N . ILE A 1 110 ? -7.838 26.257 2.985 1.00 46.09 110 ILE A N 1
ATOM 837 C CA . ILE A 1 110 ? -8.180 25.619 4.265 1.00 46.09 110 ILE A CA 1
ATOM 838 C C . ILE A 1 110 ? -6.907 25.075 4.920 1.00 46.09 110 ILE A C 1
ATOM 840 O O . ILE A 1 110 ? -6.524 23.921 4.740 1.00 46.09 110 ILE A O 1
ATOM 844 N N . TYR A 1 111 ? -6.261 25.911 5.732 1.00 37.97 111 TYR A N 1
ATOM 845 C CA . TYR A 1 111 ? -5.209 25.487 6.657 1.00 37.97 111 TYR A CA 1
ATOM 846 C C . TYR A 1 111 ? -5.755 24.422 7.628 1.00 37.97 111 TYR A C 1
ATOM 848 O O . TYR A 1 111 ? -6.622 24.713 8.454 1.00 37.97 111 TYR A O 1
ATOM 856 N N . GLN A 1 112 ? -5.245 23.192 7.550 1.00 44.84 112 GLN A N 1
ATOM 857 C CA . GLN A 1 112 ? -5.448 22.156 8.567 1.00 44.84 112 GLN A CA 1
ATOM 858 C C . GLN A 1 112 ? -4.124 21.997 9.334 1.00 44.84 112 GLN A C 1
ATOM 860 O O . GLN A 1 112 ? -3.132 21.600 8.722 1.00 44.84 112 GLN A O 1
ATOM 865 N N . PRO A 1 113 ? -4.058 22.328 10.639 1.00 43.31 113 PRO A N 1
ATOM 866 C CA . PRO A 1 113 ? -2.857 22.084 11.433 1.00 43.31 113 PRO A CA 1
ATOM 867 C C . PRO A 1 113 ? -2.541 20.585 11.437 1.00 43.31 113 PRO A C 1
ATOM 869 O O . PRO A 1 113 ? -3.458 19.764 11.492 1.00 43.31 113 PRO A O 1
ATOM 872 N N . GLU A 1 114 ? -1.255 20.232 11.372 1.00 50.38 114 GLU A N 1
ATOM 873 C CA . GLU A 1 114 ? -0.798 18.840 11.387 1.00 50.38 114 GLU A CA 1
ATOM 874 C C . GLU A 1 114 ? -1.428 18.078 12.563 1.00 50.38 114 GLU A C 1
ATOM 876 O O . GLU A 1 114 ? -1.133 18.329 13.734 1.00 50.38 114 GLU A O 1
ATOM 881 N N . LEU A 1 115 ? -2.347 17.162 12.249 1.00 48.06 115 LEU A N 1
ATOM 882 C CA . LEU A 1 115 ? -2.996 16.319 13.244 1.00 48.06 115 LEU A CA 1
ATOM 883 C C . LEU A 1 115 ? -1.991 15.257 13.710 1.00 48.06 115 LEU A C 1
ATOM 885 O O . LEU A 1 115 ? -1.461 14.526 12.868 1.00 48.06 115 LEU A O 1
ATOM 889 N N . PRO A 1 116 ? -1.736 15.119 15.025 1.00 43.78 116 PRO A N 1
ATOM 890 C CA . PRO A 1 116 ? -0.812 14.114 15.531 1.00 43.78 116 PRO A CA 1
ATOM 891 C C . PRO A 1 116 ? -1.283 12.720 15.112 1.00 43.78 116 PRO A C 1
ATOM 893 O O . PRO A 1 116 ? -2.369 12.289 15.501 1.00 43.78 116 PRO A O 1
ATOM 896 N N . ILE A 1 117 ? -0.474 12.009 14.324 1.00 49.12 117 ILE A N 1
ATOM 897 C CA . ILE A 1 117 ? -0.774 10.631 13.925 1.00 49.12 117 ILE A CA 1
ATOM 898 C C . ILE A 1 117 ? -0.671 9.759 15.186 1.00 49.12 117 ILE A C 1
ATOM 900 O O . ILE A 1 117 ? 0.416 9.655 15.766 1.00 49.12 117 ILE A O 1
ATOM 904 N N . PRO A 1 118 ? -1.766 9.132 15.651 1.00 48.47 118 PRO A N 1
ATOM 905 C CA . PRO A 1 118 ? -1.711 8.260 16.814 1.00 48.47 118 PRO A CA 1
ATOM 906 C C . PRO A 1 118 ? -0.816 7.061 16.491 1.00 48.47 118 PRO A C 1
ATOM 908 O O . PRO A 1 118 ? -1.036 6.381 15.490 1.00 48.47 118 PRO A O 1
ATOM 911 N N . LYS A 1 119 ? 0.185 6.774 17.328 1.00 48.41 119 LYS A N 1
ATOM 912 C CA . LYS A 1 119 ? 1.018 5.575 17.158 1.00 48.41 119 LYS A CA 1
ATOM 913 C C . LYS A 1 119 ? 0.140 4.335 17.334 1.00 48.41 119 LYS A C 1
ATOM 915 O O . LYS A 1 119 ? -0.501 4.189 18.374 1.00 48.41 119 LYS A O 1
ATOM 920 N N . ALA A 1 120 ? 0.084 3.472 16.324 1.00 48.84 120 ALA A N 1
ATOM 921 C CA . ALA A 1 120 ? -0.567 2.175 16.443 1.00 48.84 120 ALA A CA 1
ATOM 922 C C . ALA A 1 120 ? 0.264 1.275 17.357 1.00 48.84 120 ALA A C 1
ATOM 924 O O . ALA A 1 120 ? 1.425 1.001 17.070 1.00 48.84 120 ALA A O 1
ATOM 925 N N . SER A 1 121 ? -0.316 0.834 18.474 1.00 46.91 121 SER A N 1
ATOM 926 C CA . SER A 1 121 ? 0.223 -0.296 19.226 1.00 46.91 121 SER A CA 1
ATOM 927 C C . SER A 1 121 ? -0.278 -1.573 18.564 1.00 46.91 121 SER A C 1
ATOM 929 O O . SER A 1 121 ? -1.493 -1.787 18.494 1.00 46.91 121 SER A O 1
ATOM 931 N N . ALA A 1 122 ? 0.638 -2.413 18.084 1.00 39.88 122 ALA A N 1
ATOM 932 C CA . ALA A 1 122 ? 0.305 -3.790 17.758 1.00 39.88 122 ALA A CA 1
ATOM 933 C C . ALA A 1 122 ? -0.285 -4.442 19.018 1.00 39.88 122 ALA A C 1
ATOM 935 O O . ALA A 1 122 ? 0.288 -4.342 20.101 1.00 39.88 122 ALA A O 1
ATOM 936 N N . VAL A 1 123 ? -1.480 -5.012 18.891 1.00 39.88 123 VAL A N 1
ATOM 937 C CA . VAL A 1 123 ? -2.041 -5.880 19.925 1.00 39.88 123 VAL A CA 1
ATOM 938 C C . VAL A 1 123 ? -1.304 -7.211 19.784 1.00 39.88 123 VAL A C 1
ATOM 940 O O . VAL A 1 123 ? -1.308 -7.763 18.682 1.00 39.88 123 VAL A O 1
ATOM 943 N N . ASP A 1 124 ? -0.626 -7.635 20.854 1.00 36.50 124 ASP A N 1
ATOM 944 C CA . ASP A 1 124 ? 0.103 -8.912 20.953 1.00 36.50 124 ASP A CA 1
ATOM 945 C C . ASP A 1 124 ? -0.781 -10.135 20.640 1.00 36.50 124 ASP A C 1
ATOM 947 O O . ASP A 1 124 ? -1.981 -10.125 21.015 1.00 36.50 124 ASP A O 1
#

Secondary structure (DSSP, 8-state):
-EEEEETHHHHHHHHHHHH-TTT--EEEEES--TT--HHHIIIIISS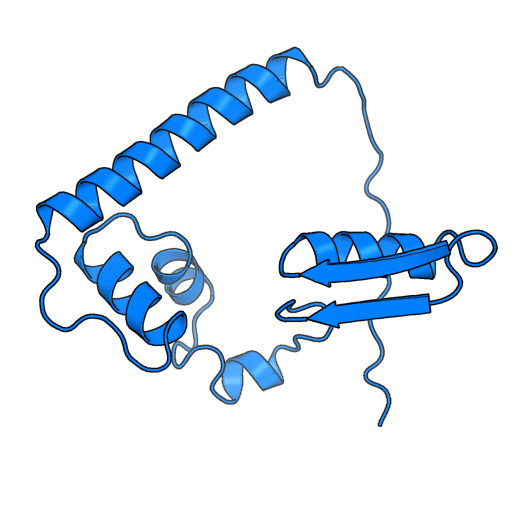-S-HHHHHHHHS--SHHHHHHHHHHH-SS--S---HHHHHHHHHHHHHHHHHHHHHHHHH-------PPPPPPPPP-